Protein AF-A0A925YRR3-F1 (afdb_monomer_lite)

Foldseek 3Di:
DPDDDALVNQVVCVVVQKHWFAPFQADPDIDIDRDPDDDDDDLPPRDQDPVNVVVLVVCQWDKDKLPCVLVFLVQQQDADPVRNTGRCYPSNSVSLVVCSVVVFKMKIFTDHPNDTAKIWMFGDDDLDTGTDGIHGNDPCGHVSNVNVVSVVSVD

Structure (mmCIF, N/CA/C/O backbone):
data_AF-A0A925YRR3-F1
#
_entry.id   AF-A0A925YRR3-F1
#
loop_
_atom_site.group_PDB
_atom_site.id
_atom_site.type_symbol
_atom_site.label_atom_id
_atom_site.label_alt_id
_atom_site.label_comp_id
_atom_site.label_asym_id
_atom_site.label_entity_id
_atom_site.label_seq_id
_atom_site.pdbx_PDB_ins_code
_atom_site.Cartn_x
_atom_site.Cartn_y
_atom_site.Cartn_z
_atom_site.occupancy
_atom_site.B_iso_or_equiv
_atom_site.auth_seq_id
_atom_site.auth_comp_id
_atom_site.auth_asym_id
_atom_site.auth_atom_id
_atom_site.pdbx_PDB_model_num
ATOM 1 N N . MET A 1 1 ? 19.732 4.318 -24.256 1.00 35.62 1 MET A N 1
ATOM 2 C CA . MET A 1 1 ? 18.290 4.113 -24.508 1.00 35.62 1 MET A CA 1
ATOM 3 C C . MET A 1 1 ? 17.643 3.714 -23.192 1.00 35.62 1 MET A C 1
ATOM 5 O O . MET A 1 1 ? 17.857 2.593 -22.759 1.00 35.62 1 MET A O 1
ATOM 9 N N . SER A 1 2 ? 16.952 4.625 -22.499 1.00 49.91 2 SER A N 1
ATOM 10 C CA . SER A 1 2 ? 16.176 4.228 -21.315 1.00 49.91 2 SER A CA 1
ATOM 11 C C . SER A 1 2 ? 14.935 3.503 -21.826 1.00 49.91 2 SER A C 1
ATOM 13 O O . SER A 1 2 ? 14.093 4.113 -22.483 1.00 49.91 2 SER A O 1
ATOM 15 N N . SER A 1 3 ? 14.871 2.188 -21.633 1.00 60.25 3 SER A N 1
ATOM 16 C CA . SER A 1 3 ? 13.682 1.408 -21.952 1.00 60.25 3 SER A CA 1
ATOM 17 C C . SER A 1 3 ? 12.528 1.923 -21.092 1.00 60.25 3 SER A C 1
ATOM 19 O O . SER A 1 3 ? 12.568 1.898 -19.862 1.00 60.25 3 SER A O 1
ATOM 21 N N . THR A 1 4 ? 11.498 2.466 -21.737 1.00 84.69 4 THR A N 1
ATOM 22 C CA . THR A 1 4 ? 10.318 2.976 -21.041 1.00 84.69 4 THR A CA 1
ATOM 23 C C . THR A 1 4 ? 9.656 1.844 -20.259 1.00 84.69 4 THR A C 1
ATOM 25 O O . THR A 1 4 ? 9.103 0.924 -20.853 1.00 84.69 4 THR A O 1
ATOM 28 N N . ILE A 1 5 ? 9.683 1.918 -18.926 1.00 89.19 5 ILE A N 1
ATOM 29 C CA . ILE A 1 5 ? 8.895 1.033 -18.061 1.00 89.19 5 ILE A CA 1
ATOM 30 C C . ILE A 1 5 ? 7.411 1.318 -18.306 1.00 89.19 5 ILE A C 1
ATOM 32 O O . ILE A 1 5 ? 6.959 2.445 -18.096 1.00 89.19 5 ILE A O 1
ATOM 36 N N . THR A 1 6 ? 6.679 0.301 -18.756 1.00 95.00 6 THR A N 1
ATOM 37 C CA . THR A 1 6 ? 5.223 0.314 -18.951 1.00 95.00 6 THR A CA 1
ATOM 38 C C . THR A 1 6 ? 4.532 -0.539 -17.880 1.00 95.00 6 THR A C 1
ATOM 40 O O . THR A 1 6 ? 5.187 -1.388 -17.269 1.00 95.00 6 THR A O 1
ATOM 43 N N . PRO A 1 7 ? 3.211 -0.389 -17.662 1.00 96.06 7 PRO A N 1
ATOM 44 C CA . PRO A 1 7 ? 2.465 -1.248 -16.737 1.00 96.06 7 PRO A CA 1
ATOM 45 C C . PRO A 1 7 ? 2.607 -2.750 -17.052 1.00 96.06 7 PRO A C 1
ATOM 47 O O . PRO A 1 7 ? 2.716 -3.576 -16.155 1.00 96.06 7 PRO A O 1
ATOM 50 N N . GLN A 1 8 ? 2.679 -3.126 -18.331 1.00 96.31 8 GLN A N 1
ATOM 51 C CA . GLN A 1 8 ? 2.850 -4.521 -18.748 1.00 96.31 8 GLN A CA 1
ATOM 52 C C . GLN A 1 8 ? 4.249 -5.056 -18.417 1.00 96.31 8 GLN A C 1
ATOM 54 O O . GLN A 1 8 ? 4.379 -6.203 -17.995 1.00 96.31 8 GLN A O 1
ATOM 59 N N . ILE A 1 9 ? 5.293 -4.235 -18.593 1.00 96.12 9 ILE A N 1
ATOM 60 C CA . ILE A 1 9 ? 6.657 -4.585 -18.165 1.00 96.12 9 ILE A CA 1
ATOM 61 C C . ILE A 1 9 ? 6.693 -4.746 -16.647 1.00 96.12 9 ILE A C 1
ATOM 63 O O . ILE A 1 9 ? 7.285 -5.698 -16.152 1.00 96.12 9 ILE A O 1
ATOM 67 N N . LEU A 1 10 ? 6.005 -3.865 -15.922 1.00 96.44 10 LEU A N 1
ATOM 68 C CA . LEU A 1 10 ? 5.912 -3.923 -14.472 1.00 96.44 10 LEU A CA 1
ATOM 69 C C . LEU A 1 10 ? 5.274 -5.237 -13.986 1.00 96.44 10 LEU A C 1
ATOM 71 O O . LEU A 1 10 ? 5.845 -5.903 -13.132 1.00 96.44 10 LEU A O 1
ATOM 75 N N . LEU A 1 11 ? 4.167 -5.687 -14.587 1.00 96.94 11 LEU A N 1
ATOM 76 C CA . LEU A 1 11 ? 3.572 -6.993 -14.254 1.00 96.94 11 LEU A CA 1
ATOM 77 C C . LEU A 1 11 ? 4.511 -8.174 -14.530 1.00 96.94 11 LEU A C 1
ATOM 79 O O . LEU A 1 11 ? 4.548 -9.124 -13.749 1.00 96.94 11 LEU A O 1
ATOM 83 N N . ARG A 1 12 ? 5.283 -8.121 -15.622 1.00 96.56 12 ARG A N 1
ATOM 84 C CA . ARG A 1 12 ? 6.298 -9.146 -15.918 1.00 96.56 12 ARG A CA 1
ATOM 85 C C . ARG A 1 12 ? 7.424 -9.138 -14.887 1.00 96.56 12 ARG A C 1
ATOM 87 O O . ARG A 1 12 ? 7.871 -10.209 -14.499 1.00 96.56 12 ARG A O 1
ATOM 94 N N . ALA A 1 13 ? 7.842 -7.958 -14.428 1.00 96.44 13 ALA A N 1
ATOM 95 C CA . ALA A 1 13 ? 8.828 -7.824 -13.362 1.00 96.44 13 ALA A CA 1
ATOM 96 C C . ALA A 1 13 ? 8.316 -8.460 -12.060 1.00 96.44 13 ALA A C 1
ATOM 98 O O . ALA A 1 13 ? 9.002 -9.315 -11.507 1.00 96.44 13 ALA A O 1
ATOM 99 N N . TYR A 1 14 ? 7.076 -8.169 -11.647 1.00 96.81 14 TYR A N 1
ATOM 100 C CA . TYR A 1 14 ? 6.470 -8.809 -10.471 1.00 96.81 14 TYR A CA 1
ATOM 101 C C . TYR A 1 14 ? 6.422 -10.332 -10.577 1.00 96.81 14 TYR A C 1
ATOM 103 O O . TYR A 1 14 ? 6.723 -11.023 -9.606 1.00 96.81 14 TYR A O 1
ATOM 111 N N . ALA A 1 15 ? 6.072 -10.865 -11.751 1.00 95.31 15 ALA A N 1
ATOM 112 C CA . ALA A 1 15 ? 6.070 -12.307 -11.992 1.00 95.31 15 ALA A CA 1
ATOM 113 C C . ALA A 1 15 ? 7.475 -12.932 -11.890 1.00 95.31 15 ALA A C 1
ATOM 115 O O . ALA A 1 15 ? 7.590 -14.111 -11.567 1.00 95.31 15 ALA A O 1
ATOM 116 N N . ALA A 1 16 ? 8.526 -12.144 -12.127 1.00 95.38 16 ALA A N 1
ATOM 117 C CA . ALA A 1 16 ? 9.922 -12.524 -11.930 1.00 95.38 16 ALA A CA 1
ATOM 118 C C . ALA A 1 16 ? 10.455 -12.193 -10.520 1.00 95.38 16 ALA A C 1
ATOM 120 O O . ALA A 1 16 ? 11.642 -12.351 -10.270 1.00 95.38 16 ALA A O 1
ATOM 121 N N . GLY A 1 17 ? 9.609 -11.720 -9.596 1.00 94.38 17 GLY A N 1
ATOM 122 C CA . GLY A 1 17 ? 10.017 -11.350 -8.236 1.00 94.38 17 GLY A CA 1
ATOM 123 C C . GLY A 1 17 ? 10.626 -9.950 -8.097 1.00 94.38 17 GLY A C 1
ATOM 124 O O . GLY A 1 17 ? 10.995 -9.566 -6.988 1.00 94.38 17 GLY A O 1
ATOM 125 N N . ILE A 1 18 ? 10.655 -9.162 -9.172 1.00 96.44 18 ILE A N 1
ATOM 126 C CA . ILE A 1 18 ? 11.299 -7.847 -9.259 1.00 96.44 18 ILE A CA 1
ATOM 127 C C . ILE A 1 18 ? 10.254 -6.732 -9.117 1.00 96.44 18 ILE A C 1
ATOM 129 O O . ILE A 1 18 ? 9.166 -6.815 -9.687 1.00 96.44 18 ILE A O 1
ATOM 133 N N . PHE A 1 19 ? 10.579 -5.658 -8.397 1.00 96.06 19 PHE A N 1
ATOM 134 C CA . PHE A 1 19 ? 9.694 -4.495 -8.240 1.00 96.06 19 PHE A CA 1
ATOM 135 C C . PHE A 1 19 ? 10.447 -3.165 -8.417 1.00 96.06 19 PHE A C 1
ATOM 137 O O . PHE A 1 19 ? 11.658 -3.113 -8.197 1.00 96.06 19 PHE A O 1
ATOM 144 N N . PRO A 1 20 ? 9.776 -2.094 -8.880 1.00 95.88 20 PRO A N 1
ATOM 145 C CA . PRO A 1 20 ? 10.409 -0.809 -9.122 1.00 95.88 20 PRO A CA 1
ATOM 146 C C . PRO A 1 20 ? 10.420 0.045 -7.855 1.00 95.88 20 PRO A C 1
ATOM 148 O O . PRO A 1 20 ? 9.449 0.079 -7.101 1.00 95.88 20 PRO A O 1
ATOM 151 N N . MET A 1 21 ? 11.474 0.830 -7.682 1.00 95.62 21 MET A N 1
ATOM 152 C CA . MET A 1 21 ? 11.537 1.893 -6.683 1.00 95.62 21 MET A CA 1
ATOM 153 C C . MET A 1 21 ? 12.164 3.152 -7.291 1.00 95.62 21 MET A C 1
ATOM 155 O O . MET A 1 21 ? 12.797 3.097 -8.347 1.00 95.62 21 MET A O 1
ATOM 159 N N . ALA A 1 22 ? 11.961 4.293 -6.637 1.00 95.25 22 ALA A N 1
ATOM 160 C CA . ALA A 1 22 ? 12.715 5.519 -6.879 1.00 95.25 22 ALA A CA 1
ATOM 161 C C . ALA A 1 22 ? 13.527 5.863 -5.629 1.00 95.25 22 ALA A C 1
ATOM 163 O O . ALA A 1 22 ? 13.179 5.430 -4.530 1.00 95.25 22 ALA A O 1
ATOM 164 N N . GLU A 1 23 ? 14.579 6.662 -5.786 1.00 93.00 23 GLU A N 1
ATOM 165 C CA . GLU A 1 23 ? 15.399 7.094 -4.649 1.00 93.00 23 GLU A CA 1
ATOM 166 C C . GLU A 1 23 ? 14.589 7.964 -3.677 1.00 93.00 23 GLU A C 1
ATOM 168 O O . GLU A 1 23 ? 14.674 7.830 -2.459 1.00 93.00 23 GLU A O 1
ATOM 173 N N . ASN A 1 24 ? 13.762 8.854 -4.226 1.00 94.06 24 ASN A N 1
ATOM 174 C CA . ASN A 1 24 ? 12.868 9.729 -3.479 1.00 94.06 24 ASN A CA 1
ATOM 175 C C . ASN A 1 24 ? 11.681 10.173 -4.354 1.00 94.06 24 ASN A C 1
ATOM 177 O O . ASN A 1 24 ? 11.572 9.799 -5.524 1.00 94.06 24 ASN A O 1
ATOM 181 N N . ALA A 1 25 ? 10.779 10.970 -3.779 1.00 92.62 25 ALA A N 1
ATOM 182 C CA . ALA A 1 25 ? 9.535 11.390 -4.416 1.00 92.62 25 ALA A CA 1
ATOM 183 C C . ALA A 1 25 ? 9.763 12.346 -5.599 1.00 92.62 25 ALA A C 1
ATOM 185 O O . ALA A 1 25 ? 8.923 12.427 -6.500 1.00 92.62 25 ALA A O 1
ATOM 186 N N . GLU A 1 26 ? 10.874 13.080 -5.565 1.00 92.19 26 GLU A N 1
ATOM 187 C CA . GLU A 1 26 ? 11.270 14.090 -6.538 1.00 92.19 26 GLU A CA 1
ATOM 188 C C . GLU A 1 26 ? 12.107 13.512 -7.697 1.00 92.19 26 GLU A C 1
ATOM 190 O O . GLU A 1 26 ? 12.177 14.124 -8.764 1.00 92.19 26 GLU A O 1
ATOM 195 N N . ASP A 1 27 ? 12.704 12.329 -7.523 1.00 91.62 27 ASP A N 1
ATOM 196 C CA . ASP A 1 27 ? 13.503 11.659 -8.549 1.00 91.62 27 ASP A CA 1
ATOM 197 C C . ASP A 1 27 ? 12.627 11.200 -9.729 1.00 91.62 27 ASP A C 1
ATOM 199 O O . ASP A 1 27 ? 11.537 10.653 -9.555 1.00 91.62 27 ASP A O 1
ATOM 203 N N . ALA A 1 28 ? 13.105 11.402 -10.956 1.00 88.31 28 ALA A N 1
ATOM 204 C CA . ALA A 1 28 ? 12.446 10.954 -12.181 1.00 88.31 28 ALA A CA 1
ATOM 205 C C . ALA A 1 28 ? 12.849 9.524 -12.593 1.00 88.31 28 ALA A C 1
ATOM 207 O O . ALA A 1 28 ? 12.161 8.889 -13.408 1.00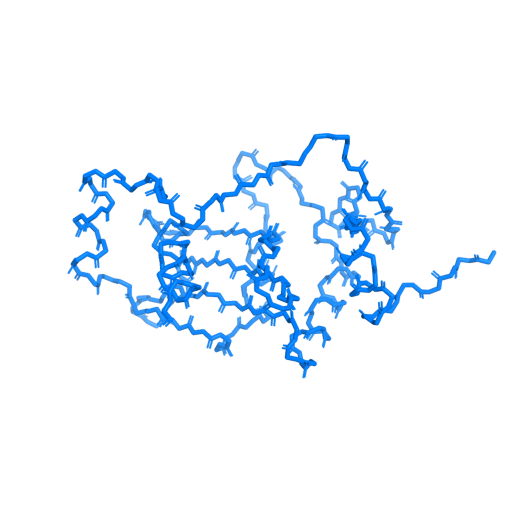 88.31 28 ALA A O 1
ATOM 208 N N . ALA A 1 29 ? 13.969 9.025 -12.068 1.00 90.06 29 ALA A N 1
ATOM 209 C CA . ALA A 1 29 ? 14.481 7.697 -12.347 1.00 90.06 29 ALA A CA 1
ATOM 210 C C . ALA A 1 29 ? 13.731 6.626 -11.545 1.00 90.06 29 ALA A C 1
ATOM 212 O O . ALA A 1 29 ? 13.182 6.870 -10.472 1.00 90.06 29 ALA A O 1
ATOM 213 N N . LEU A 1 30 ? 13.698 5.420 -12.111 1.00 93.94 30 LEU A N 1
ATOM 214 C CA . LEU A 1 30 ? 13.285 4.206 -11.420 1.00 93.94 30 LEU A CA 1
ATOM 215 C C . LEU A 1 30 ? 14.425 3.204 -11.525 1.00 93.94 30 LEU A C 1
ATOM 217 O O . LEU A 1 30 ? 15.066 3.112 -12.576 1.00 93.94 30 LEU A O 1
ATOM 221 N N . TYR A 1 31 ? 14.621 2.428 -10.472 1.00 93.75 31 TYR A N 1
ATOM 222 C CA . TYR A 1 31 ? 15.495 1.268 -10.465 1.00 93.75 31 TYR A CA 1
ATOM 223 C C . TYR A 1 31 ? 14.701 0.022 -10.079 1.00 93.75 31 TYR A C 1
ATOM 225 O O . TYR A 1 31 ? 13.624 0.100 -9.487 1.00 93.75 31 TYR A O 1
ATOM 233 N N . TRP A 1 32 ? 15.223 -1.134 -10.471 1.00 95.50 32 TRP A N 1
ATOM 234 C CA . TRP A 1 32 ? 14.633 -2.430 -10.170 1.00 95.50 32 TRP A CA 1
ATOM 235 C C . TRP A 1 32 ? 15.276 -3.012 -8.919 1.00 95.50 32 TRP A C 1
ATOM 237 O O . TRP A 1 32 ? 16.492 -2.932 -8.758 1.00 95.50 32 TRP A O 1
ATOM 247 N N . VAL A 1 33 ? 14.457 -3.609 -8.061 1.00 95.88 33 VAL A N 1
ATOM 248 C CA . VAL A 1 33 ? 14.895 -4.286 -6.842 1.00 95.88 33 VAL A CA 1
ATOM 249 C C . VAL A 1 33 ? 14.562 -5.767 -6.947 1.00 95.88 33 VAL A C 1
ATOM 251 O O . VAL A 1 33 ? 13.419 -6.141 -7.215 1.00 95.88 33 VAL A O 1
ATOM 254 N N . GLU A 1 34 ? 15.575 -6.594 -6.708 1.00 96.25 34 GLU A N 1
ATOM 255 C CA . GLU A 1 34 ? 15.504 -8.051 -6.635 1.00 96.25 34 GLU A CA 1
ATOM 256 C C . GLU A 1 34 ? 16.190 -8.482 -5.331 1.00 96.25 34 GLU A C 1
ATOM 258 O O . GLU A 1 34 ? 17.419 -8.541 -5.270 1.00 96.25 34 GLU A O 1
ATOM 263 N N . PRO A 1 35 ? 15.433 -8.669 -4.240 1.00 93.62 35 PRO A N 1
ATOM 264 C CA . PRO A 1 35 ? 16.029 -9.012 -2.960 1.00 93.62 35 PRO A CA 1
ATOM 265 C C . PRO A 1 35 ? 16.381 -10.506 -2.908 1.00 93.62 35 PRO A C 1
ATOM 267 O O . PRO A 1 35 ? 15.580 -11.341 -3.327 1.00 93.62 35 PRO A O 1
ATOM 270 N N . GLU A 1 36 ? 17.541 -10.838 -2.333 1.00 93.94 36 GLU A N 1
ATOM 271 C CA . GLU A 1 36 ? 17.958 -12.230 -2.088 1.00 93.94 36 GLU A CA 1
ATOM 272 C C . GLU A 1 36 ? 17.012 -12.932 -1.096 1.00 93.94 36 GLU A C 1
ATOM 274 O O . GLU A 1 36 ? 16.597 -14.067 -1.318 1.00 93.94 36 GLU A O 1
ATOM 279 N N . GLU A 1 37 ? 16.588 -12.217 -0.048 1.00 95.12 37 GLU A N 1
ATOM 280 C CA . GLU A 1 37 ? 15.562 -12.663 0.896 1.00 95.12 37 GLU A CA 1
ATOM 281 C C . GLU A 1 37 ? 14.287 -11.826 0.760 1.00 95.12 37 GLU A C 1
ATOM 283 O O . GLU A 1 37 ? 14.309 -10.593 0.810 1.00 95.12 37 GLU A O 1
ATOM 288 N N . ARG A 1 38 ? 13.135 -12.492 0.627 1.00 94.69 38 ARG A N 1
ATOM 289 C CA . ARG A 1 38 ? 11.843 -11.824 0.434 1.00 94.69 38 ARG A CA 1
ATOM 290 C C . ARG A 1 38 ? 10.982 -11.902 1.689 1.00 94.69 38 ARG A C 1
ATOM 292 O O . ARG A 1 38 ? 10.563 -12.979 2.104 1.00 94.69 38 ARG A O 1
ATOM 299 N N . GLY A 1 39 ? 10.632 -10.738 2.234 1.00 93.38 39 GLY A N 1
ATOM 300 C CA . GLY A 1 39 ? 9.607 -10.637 3.269 1.00 93.38 39 GLY A CA 1
ATOM 301 C C . GLY A 1 39 ? 8.238 -11.057 2.729 1.00 93.38 39 GLY A C 1
ATOM 302 O O . GLY A 1 39 ? 7.771 -10.517 1.725 1.00 93.38 39 GLY A O 1
ATOM 303 N N . ILE A 1 40 ? 7.595 -12.007 3.407 1.00 94.44 40 ILE A N 1
ATOM 304 C CA . ILE A 1 40 ? 6.243 -12.474 3.091 1.00 94.44 40 ILE A CA 1
ATOM 305 C C . ILE A 1 40 ? 5.353 -12.418 4.331 1.00 94.44 40 ILE A C 1
ATOM 307 O O . ILE A 1 40 ? 5.820 -12.568 5.459 1.00 94.44 40 ILE A O 1
ATOM 311 N N . ILE A 1 41 ? 4.054 -12.220 4.110 1.00 94.12 41 ILE A N 1
ATOM 312 C CA . ILE A 1 41 ? 3.022 -12.384 5.134 1.00 94.12 41 ILE A CA 1
ATOM 313 C C . ILE A 1 41 ? 2.193 -13.599 4.715 1.00 94.12 41 ILE A C 1
ATOM 315 O O . ILE A 1 41 ? 1.408 -13.485 3.771 1.00 94.12 41 ILE A O 1
ATOM 319 N N . PRO A 1 42 ? 2.368 -14.761 5.369 1.00 91.38 42 PRO A N 1
ATOM 320 C CA . PRO A 1 42 ? 1.482 -15.895 5.162 1.00 91.38 42 PRO A CA 1
ATOM 321 C C . PRO A 1 42 ? 0.034 -15.490 5.451 1.00 91.38 42 PRO A C 1
ATOM 323 O O . PRO A 1 42 ? -0.241 -14.798 6.436 1.00 91.38 42 PRO A O 1
ATOM 326 N N . LEU A 1 43 ? -0.891 -15.901 4.583 1.00 91.88 43 LEU A N 1
ATOM 327 C CA . LEU A 1 43 ? -2.313 -15.623 4.795 1.00 91.88 43 LEU A CA 1
ATOM 328 C C . LEU A 1 43 ? -2.857 -16.433 5.980 1.00 91.88 43 LEU A C 1
ATOM 330 O O . LEU A 1 43 ? -3.678 -15.936 6.757 1.00 91.88 43 LEU A O 1
ATOM 334 N N . ASP A 1 44 ? -2.339 -17.649 6.151 1.00 89.75 44 ASP A N 1
ATOM 335 C CA . ASP A 1 44 ? -2.568 -18.483 7.320 1.00 89.75 44 ASP A CA 1
ATOM 336 C C . ASP A 1 44 ? -1.706 -18.007 8.489 1.00 89.75 44 ASP A C 1
ATOM 338 O O . ASP A 1 44 ? -0.486 -17.886 8.391 1.00 89.75 44 ASP A O 1
ATOM 342 N N . GLY A 1 45 ? -2.340 -17.750 9.631 1.00 85.25 45 GLY A N 1
ATOM 343 C CA . GLY A 1 45 ? -1.615 -17.389 10.847 1.00 85.25 45 GLY A CA 1
ATOM 344 C C . GLY A 1 45 ? -1.193 -15.921 10.940 1.00 85.25 45 GLY A C 1
ATOM 345 O O . GLY A 1 45 ? -0.338 -15.607 11.770 1.00 85.25 45 GLY A O 1
ATOM 346 N N . LEU A 1 46 ? -1.816 -15.008 10.175 1.00 93.50 46 LEU A N 1
ATOM 347 C CA . LEU A 1 46 ? -1.649 -13.566 10.394 1.00 93.50 46 LEU A CA 1
ATOM 348 C C . LEU A 1 46 ? -1.843 -13.240 11.883 1.00 93.50 46 LEU A C 1
ATOM 350 O O . LEU A 1 46 ? -2.921 -13.433 12.459 1.00 93.50 46 LEU A O 1
ATOM 354 N N . HIS A 1 47 ? -0.799 -12.705 12.514 1.00 94.31 47 HIS A N 1
ATOM 355 C CA . HIS A 1 47 ? -0.874 -12.312 13.910 1.00 94.31 47 HIS A CA 1
ATOM 356 C C . HIS A 1 47 ? -1.731 -11.050 14.067 1.00 94.31 47 HIS A C 1
ATOM 358 O O . HIS A 1 47 ? -1.324 -9.945 13.714 1.00 94.31 47 HIS A O 1
ATOM 364 N N . ILE A 1 48 ? -2.914 -11.204 14.660 1.00 96.12 48 ILE A N 1
ATOM 365 C CA . ILE A 1 48 ? -3.795 -10.090 15.024 1.00 96.12 48 ILE A CA 1
ATOM 366 C C . ILE A 1 48 ? -3.783 -9.965 16.546 1.00 96.12 48 ILE A C 1
ATOM 368 O O . ILE A 1 48 ? -4.206 -10.884 17.247 1.00 96.12 48 ILE A O 1
ATOM 372 N N . SER A 1 49 ? -3.326 -8.834 17.085 1.00 97.06 49 SER A N 1
ATOM 373 C CA . SER A 1 49 ? -3.310 -8.626 18.537 1.00 97.06 49 SER A CA 1
ATOM 374 C C . SER A 1 49 ? -4.730 -8.632 19.126 1.00 97.06 49 SER A C 1
ATOM 376 O O . SER A 1 49 ? -5.728 -8.392 18.440 1.00 97.06 49 SER A O 1
ATOM 378 N N . HIS A 1 50 ? -4.858 -8.893 20.429 1.00 97.12 50 HIS A N 1
ATOM 379 C CA . HIS A 1 50 ? -6.164 -8.889 21.095 1.00 97.12 50 HIS A CA 1
ATOM 380 C C . HIS A 1 50 ? -6.880 -7.527 21.002 1.00 97.12 50 HIS A C 1
ATOM 382 O O . HIS A 1 50 ? -8.095 -7.491 20.792 1.00 97.12 50 HIS A O 1
ATOM 388 N N . SER A 1 51 ? -6.142 -6.416 21.114 1.00 97.00 51 SER A N 1
ATOM 389 C CA . SER A 1 51 ? -6.686 -5.064 20.933 1.00 97.00 51 SER A CA 1
ATOM 390 C C . SER A 1 51 ? -7.143 -4.827 19.495 1.00 97.00 51 SER A C 1
ATOM 392 O O . SER A 1 51 ? -8.273 -4.388 19.298 1.00 97.00 51 SER A O 1
ATOM 394 N N . LEU A 1 52 ? -6.350 -5.221 18.495 1.00 97.75 52 LEU A N 1
ATOM 395 C CA . LEU A 1 52 ? -6.722 -5.060 17.089 1.00 97.75 52 LEU A CA 1
ATOM 396 C C . LEU A 1 52 ? -7.966 -5.884 16.730 1.00 97.75 52 LEU A C 1
ATOM 398 O O . LEU A 1 52 ? -8.866 -5.379 16.061 1.00 97.75 52 LEU A O 1
ATOM 402 N N . ARG A 1 53 ? -8.095 -7.116 17.248 1.00 97.19 53 ARG A N 1
ATOM 403 C CA . ARG A 1 53 ? -9.329 -7.912 17.088 1.00 97.19 53 ARG A CA 1
ATOM 404 C C . ARG A 1 53 ? -10.552 -7.184 17.648 1.00 97.19 53 ARG A C 1
ATOM 406 O O . ARG A 1 53 ? -11.624 -7.254 17.052 1.00 97.19 53 ARG A O 1
ATOM 413 N N . LYS A 1 54 ? -10.419 -6.491 18.787 1.00 97.38 54 LYS A N 1
ATOM 414 C CA . LYS A 1 54 ? -11.501 -5.654 19.332 1.00 97.38 54 LYS A CA 1
ATOM 415 C C . LYS A 1 54 ? -11.814 -4.491 18.391 1.00 97.38 54 LYS A C 1
ATOM 417 O O . LYS A 1 54 ? -12.989 -4.282 18.106 1.00 97.38 54 LYS A O 1
ATOM 422 N N . THR A 1 55 ? -10.802 -3.786 17.885 1.00 97.56 55 THR A N 1
ATOM 423 C CA . THR A 1 55 ? -10.974 -2.672 16.936 1.00 97.56 55 THR A CA 1
ATOM 424 C C . THR A 1 55 ? -11.738 -3.107 15.684 1.00 97.56 55 THR A C 1
ATOM 426 O O . THR A 1 55 ? -12.752 -2.495 15.352 1.00 97.56 55 THR A O 1
ATOM 429 N N . VAL A 1 56 ? -11.335 -4.214 15.049 1.00 97.56 56 VAL A N 1
ATOM 430 C CA . VAL A 1 56 ? -12.007 -4.768 13.858 1.00 97.56 56 VAL A CA 1
ATOM 431 C C . VAL A 1 56 ? -13.478 -5.090 14.148 1.00 97.56 56 VAL A C 1
ATOM 433 O O . VAL A 1 56 ? -14.364 -4.701 13.390 1.00 97.56 56 VAL A O 1
ATOM 436 N N . ARG A 1 57 ? -13.779 -5.737 15.285 1.00 97.19 57 ARG A N 1
ATOM 437 C CA . ARG A 1 57 ? -15.163 -6.085 15.658 1.00 97.19 57 ARG A CA 1
ATOM 438 C C . ARG A 1 57 ? -16.057 -4.878 15.932 1.00 97.19 57 ARG A C 1
ATOM 440 O O . ARG A 1 57 ? -17.262 -4.985 15.736 1.00 97.19 57 ARG A O 1
ATOM 447 N N . ARG A 1 58 ? -15.497 -3.752 16.384 1.00 96.88 58 ARG A N 1
ATOM 448 C CA . ARG A 1 58 ? -16.265 -2.517 16.619 1.00 96.88 58 ARG A CA 1
ATOM 449 C C . ARG A 1 58 ? -16.724 -1.852 15.322 1.00 96.88 58 ARG A C 1
ATOM 451 O O . ARG A 1 58 ? -17.607 -1.009 15.397 1.00 96.88 58 ARG A O 1
ATOM 458 N N . ARG A 1 59 ? -16.142 -2.223 14.170 1.00 95.88 59 ARG A N 1
ATOM 459 C CA . ARG A 1 59 ? -16.491 -1.686 12.842 1.00 95.88 59 ARG A CA 1
ATOM 460 C C . ARG A 1 59 ? -16.490 -0.153 12.807 1.00 95.88 59 ARG A C 1
ATOM 462 O O . ARG A 1 59 ? -17.365 0.461 12.214 1.00 95.88 59 ARG A O 1
ATOM 469 N N . ILE A 1 60 ? -15.496 0.451 13.461 1.00 96.75 60 ILE A N 1
ATOM 470 C CA . ILE A 1 60 ? -15.329 1.914 13.494 1.00 96.75 60 ILE A CA 1
ATOM 471 C C . ILE A 1 60 ? -14.907 2.491 12.137 1.00 96.75 60 ILE A C 1
ATOM 473 O O . ILE A 1 60 ? -15.026 3.690 11.928 1.00 96.75 60 ILE A O 1
ATOM 477 N N . PHE A 1 61 ? -14.405 1.641 11.236 1.00 98.44 61 PHE A N 1
ATOM 478 C CA . PHE A 1 61 ? -14.083 1.995 9.861 1.00 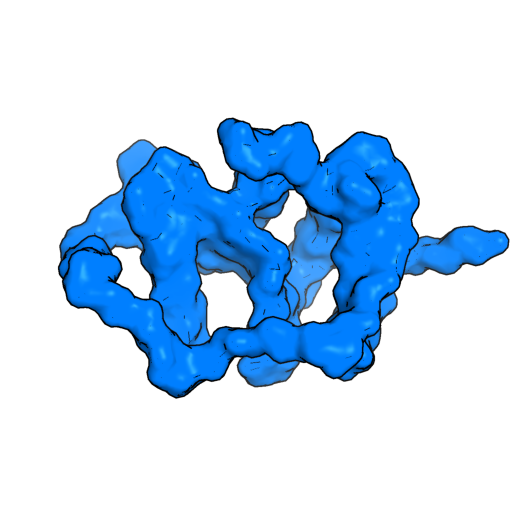98.44 61 PHE A CA 1
ATOM 479 C C . PHE A 1 61 ? -15.031 1.267 8.906 1.00 98.44 61 PHE A C 1
ATOM 481 O O . PHE A 1 61 ? -15.215 0.051 9.008 1.00 98.44 61 PHE A O 1
ATOM 488 N N . GLU A 1 62 ? -15.571 1.999 7.939 1.00 98.44 62 GLU A N 1
ATOM 489 C CA . GLU A 1 62 ? -16.153 1.448 6.724 1.00 98.44 62 GLU A CA 1
ATOM 490 C C . GLU A 1 62 ? -15.008 1.037 5.785 1.00 98.44 62 GLU A C 1
ATOM 492 O O . GLU A 1 62 ? -14.192 1.868 5.381 1.00 98.44 62 GLU A O 1
ATOM 497 N N . VAL A 1 63 ? -14.921 -0.255 5.455 1.00 98.56 63 VAL A N 1
ATOM 498 C CA . VAL A 1 63 ? -13.850 -0.777 4.596 1.00 98.56 63 VAL A CA 1
ATOM 499 C C . VAL A 1 63 ? -14.324 -0.881 3.151 1.00 98.56 63 VAL A C 1
ATOM 501 O O . VAL A 1 63 ? -15.232 -1.661 2.856 1.00 98.56 63 VAL A O 1
ATOM 504 N N . LYS A 1 64 ? -13.680 -0.136 2.248 1.00 98.62 64 LYS A N 1
ATOM 505 C CA . LYS A 1 64 ? -13.970 -0.120 0.804 1.00 98.62 64 LYS A CA 1
ATOM 506 C C . LYS A 1 64 ? -12.804 -0.684 0.006 1.00 98.62 64 LYS A C 1
ATOM 508 O O . LYS A 1 64 ? -11.663 -0.647 0.460 1.00 98.62 64 LYS A O 1
ATOM 513 N N . ILE A 1 65 ? -13.111 -1.228 -1.167 1.00 98.50 65 ILE A N 1
ATOM 514 C CA . ILE A 1 65 ? -12.127 -1.755 -2.113 1.00 98.50 65 ILE A CA 1
ATOM 515 C C . ILE A 1 65 ? -12.245 -0.948 -3.395 1.00 98.50 65 ILE A C 1
ATOM 517 O O . ILE A 1 65 ? -13.365 -0.749 -3.862 1.00 98.50 65 ILE A O 1
ATOM 521 N N . ASP A 1 66 ? -11.113 -0.513 -3.945 1.00 98.56 66 ASP A N 1
ATOM 522 C CA . ASP A 1 66 ? -11.046 0.131 -5.262 1.00 98.56 66 ASP A CA 1
ATOM 523 C C . ASP A 1 66 ? -11.989 1.343 -5.429 1.00 98.56 66 ASP A C 1
ATOM 525 O O . ASP A 1 66 ? -12.438 1.653 -6.531 1.00 98.56 66 ASP A O 1
ATOM 529 N N . CYS A 1 67 ? -12.295 2.055 -4.338 1.00 98.31 67 CYS A N 1
ATOM 530 C CA . CYS A 1 67 ? -13.221 3.189 -4.352 1.00 98.31 67 CYS A CA 1
ATOM 531 C C . CYS A 1 67 ? -12.508 4.513 -4.641 1.00 98.31 67 CYS A C 1
ATOM 533 O O . CYS A 1 67 ? -13.072 5.386 -5.301 1.00 98.31 67 CYS A O 1
ATOM 535 N N . ASN A 1 68 ? -11.283 4.690 -4.141 1.00 98.12 68 ASN A N 1
ATOM 536 C CA . ASN A 1 68 ? -10.488 5.896 -4.350 1.00 98.12 68 ASN A CA 1
ATOM 537 C C . ASN A 1 68 ? -8.979 5.603 -4.353 1.00 98.12 68 ASN A C 1
ATOM 539 O O . ASN A 1 68 ? -8.203 6.148 -3.561 1.00 98.12 68 ASN A O 1
ATOM 543 N N . PHE A 1 69 ? -8.549 4.756 -5.290 1.00 98.69 69 PHE A N 1
ATOM 544 C CA . PHE A 1 69 ? -7.139 4.417 -5.482 1.00 98.69 69 PHE A CA 1
ATOM 545 C C . PHE A 1 69 ? -6.204 5.642 -5.601 1.00 98.69 69 PHE A C 1
ATOM 547 O O . PHE A 1 69 ? -5.161 5.646 -4.938 1.00 98.69 69 PHE A O 1
ATOM 554 N N . PRO A 1 70 ? -6.536 6.712 -6.366 1.00 98.06 70 PRO A N 1
ATOM 555 C CA . PRO A 1 70 ? -5.667 7.886 -6.464 1.00 98.06 70 PRO A CA 1
ATOM 556 C C . PRO A 1 70 ? -5.400 8.561 -5.114 1.00 98.06 70 PRO A C 1
ATOM 558 O O . PRO A 1 70 ? -4.283 9.027 -4.885 1.00 98.06 70 PRO A O 1
ATOM 561 N N . ALA A 1 71 ? -6.390 8.593 -4.214 1.00 98.25 71 ALA A N 1
ATOM 562 C CA . ALA A 1 71 ? -6.209 9.135 -2.871 1.00 98.25 71 ALA A CA 1
ATOM 563 C C . ALA A 1 71 ? -5.334 8.225 -1.997 1.00 98.25 71 ALA A C 1
ATOM 565 O O . ALA A 1 71 ? -4.485 8.731 -1.267 1.00 98.25 71 ALA A O 1
ATOM 566 N N . VAL A 1 72 ? -5.482 6.900 -2.106 1.00 98.75 72 VAL A N 1
ATOM 567 C CA . VAL A 1 72 ? -4.657 5.933 -1.360 1.00 98.75 72 VAL A CA 1
ATOM 568 C C . VAL A 1 72 ? -3.185 6.051 -1.735 1.00 98.75 72 VAL A C 1
ATOM 570 O O . VAL A 1 72 ? -2.346 6.227 -0.855 1.00 98.75 72 VAL A O 1
ATOM 573 N N . ILE A 1 73 ? -2.851 6.008 -3.029 1.00 98.19 73 ILE A N 1
ATOM 574 C CA . ILE A 1 73 ? -1.448 6.092 -3.457 1.00 98.19 73 ILE A CA 1
ATOM 575 C C . ILE A 1 73 ? -0.841 7.471 -3.173 1.00 98.19 73 ILE A C 1
ATOM 577 O O . ILE A 1 73 ? 0.344 7.563 -2.858 1.00 98.19 73 ILE A O 1
ATOM 581 N N . ALA A 1 74 ? -1.642 8.543 -3.238 1.00 97.25 74 ALA A N 1
ATOM 582 C CA . ALA A 1 74 ? -1.202 9.874 -2.832 1.00 97.25 74 ALA A CA 1
ATOM 583 C C . ALA A 1 74 ? -0.893 9.926 -1.330 1.00 97.25 74 ALA A C 1
ATOM 585 O O . ALA A 1 74 ? 0.182 10.388 -0.964 1.00 97.25 74 ALA A O 1
ATOM 586 N N . ALA A 1 75 ? -1.768 9.379 -0.482 1.00 97.12 75 ALA A N 1
ATOM 587 C CA . ALA A 1 75 ? -1.548 9.330 0.960 1.00 97.12 75 ALA A CA 1
ATOM 588 C C . ALA A 1 75 ? -0.344 8.447 1.338 1.00 97.12 75 ALA A C 1
ATOM 590 O O . ALA A 1 75 ? 0.452 8.814 2.198 1.00 97.12 75 ALA A O 1
ATOM 591 N N . CYS A 1 76 ? -0.131 7.324 0.645 1.00 96.88 76 CYS A N 1
ATOM 592 C CA . CYS A 1 76 ? 1.088 6.522 0.791 1.00 96.88 76 CYS A CA 1
ATOM 593 C C . CYS A 1 76 ? 2.361 7.281 0.391 1.00 96.88 76 CYS A C 1
ATOM 595 O O . CYS A 1 76 ? 3.436 6.959 0.900 1.00 96.88 76 CYS A O 1
ATOM 597 N N . ALA A 1 77 ? 2.259 8.272 -0.497 1.00 95.50 77 ALA A N 1
ATOM 598 C CA . ALA A 1 77 ? 3.378 9.098 -0.935 1.00 95.50 77 ALA A CA 1
ATOM 599 C C . ALA A 1 77 ? 3.650 10.313 -0.021 1.00 95.50 77 ALA A C 1
ATOM 601 O O . ALA A 1 77 ? 4.623 11.034 -0.230 1.00 95.50 77 ALA A O 1
ATOM 602 N N . GLU A 1 78 ? 2.819 10.561 0.993 1.00 93.31 78 GLU A N 1
ATOM 603 C CA . GLU A 1 78 ? 3.014 11.685 1.912 1.00 93.31 78 GLU A CA 1
ATOM 604 C C . GLU A 1 78 ? 4.230 11.468 2.828 1.00 93.31 78 GLU A C 1
ATOM 606 O O . GLU A 1 78 ? 4.570 10.343 3.212 1.00 93.31 78 GLU A O 1
ATOM 611 N N . LYS A 1 79 ? 4.889 12.566 3.210 1.00 87.50 79 LYS A N 1
ATOM 612 C CA . LYS A 1 79 ? 5.909 12.553 4.266 1.00 87.50 79 LYS A CA 1
ATOM 613 C C . LYS A 1 79 ? 5.227 12.282 5.608 1.00 87.50 79 LYS A C 1
ATOM 615 O O . LYS A 1 79 ? 4.122 12.763 5.848 1.00 87.50 79 LYS A O 1
ATOM 620 N N . ALA A 1 80 ? 5.892 11.536 6.479 1.00 81.88 80 ALA A N 1
ATOM 621 C CA . ALA A 1 80 ? 5.439 11.290 7.846 1.00 81.88 80 ALA A CA 1
ATOM 622 C C . ALA A 1 80 ? 6.522 11.760 8.835 1.00 81.88 80 ALA A C 1
ATOM 624 O O . ALA A 1 80 ? 7.672 11.926 8.424 1.00 81.88 80 ALA A O 1
ATOM 625 N N . PRO A 1 81 ? 6.200 12.002 10.119 1.00 78.25 81 PRO A N 1
ATOM 626 C CA . PRO A 1 81 ? 7.183 12.471 11.100 1.00 78.25 81 PRO A CA 1
ATOM 627 C C . PRO A 1 81 ? 8.435 11.584 11.208 1.00 78.25 81 PRO A C 1
ATOM 629 O O . PRO A 1 81 ? 9.529 12.084 11.445 1.00 78.25 81 PRO A O 1
ATOM 632 N N . ASP A 1 82 ? 8.277 10.280 10.993 1.00 79.56 82 ASP A N 1
ATOM 633 C CA . ASP A 1 82 ? 9.322 9.252 10.973 1.00 79.56 82 ASP A CA 1
ATOM 634 C C . ASP A 1 82 ? 9.887 8.972 9.567 1.00 79.56 82 ASP A C 1
ATOM 636 O O . ASP A 1 82 ? 10.821 8.188 9.411 1.00 79.56 82 ASP A O 1
ATOM 640 N N . ARG A 1 83 ? 9.342 9.620 8.531 1.00 78.44 83 ARG A N 1
ATOM 641 C CA . ARG A 1 83 ? 9.669 9.377 7.125 1.00 78.44 83 ARG A CA 1
ATOM 642 C C . ARG A 1 83 ? 9.728 10.685 6.335 1.00 78.44 83 ARG A C 1
ATOM 644 O O . ARG A 1 83 ? 8.740 11.135 5.750 1.00 78.44 83 ARG A O 1
ATOM 651 N N . ALA A 1 84 ? 10.927 11.263 6.272 1.00 79.38 84 ALA A N 1
ATOM 652 C CA . ALA A 1 84 ? 11.195 12.533 5.591 1.00 79.38 84 ALA A CA 1
ATOM 653 C C . ALA A 1 84 ? 11.035 12.480 4.056 1.00 79.38 84 ALA A C 1
ATOM 655 O O . ALA A 1 84 ? 10.861 13.524 3.424 1.00 79.38 84 ALA A O 1
ATOM 656 N N . SER A 1 85 ? 11.082 11.287 3.453 1.00 84.25 85 SER A N 1
ATOM 657 C CA . SER A 1 85 ? 10.882 11.077 2.016 1.00 84.25 85 SER A CA 1
ATOM 658 C C . SER A 1 85 ? 10.254 9.714 1.718 1.00 84.25 85 SER A C 1
ATOM 660 O O . SER A 1 85 ? 10.311 8.800 2.537 1.00 84.25 85 SER A O 1
ATOM 662 N N . THR A 1 86 ? 9.644 9.576 0.545 1.00 91.50 86 THR A N 1
ATOM 663 C CA . THR A 1 86 ? 9.062 8.327 0.043 1.00 91.50 86 THR A CA 1
ATOM 664 C C . THR A 1 86 ? 9.734 7.936 -1.266 1.00 91.50 86 THR A C 1
ATOM 666 O O . THR A 1 86 ? 10.156 8.802 -2.020 1.00 91.50 86 THR A O 1
ATOM 669 N N . TRP A 1 87 ? 9.763 6.647 -1.584 1.00 93.88 87 TRP A N 1
ATOM 670 C CA . TRP A 1 87 ? 10.186 6.149 -2.896 1.00 93.88 87 TRP A CA 1
ATOM 671 C C . TRP A 1 87 ? 9.087 6.307 -3.965 1.00 93.88 87 TRP A C 1
ATOM 673 O O . TRP A 1 87 ? 9.312 6.045 -5.142 1.00 93.88 87 TRP A O 1
ATOM 683 N N . ILE A 1 88 ? 7.875 6.71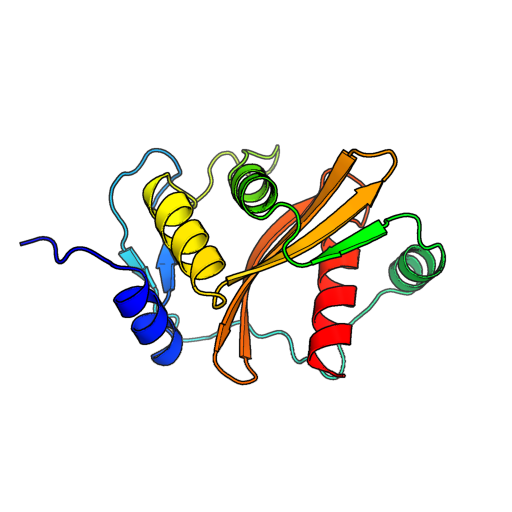8 -3.574 1.00 96.00 88 ILE A N 1
ATOM 684 C CA . ILE A 1 88 ? 6.710 6.831 -4.461 1.00 96.00 88 ILE A CA 1
ATOM 685 C C . ILE A 1 88 ? 6.760 8.167 -5.219 1.00 96.00 88 ILE A C 1
ATOM 687 O O . ILE A 1 88 ? 6.119 9.149 -4.841 1.00 96.00 88 ILE A O 1
ATOM 691 N N . ASN A 1 89 ? 7.521 8.198 -6.313 1.00 95.12 89 ASN A N 1
ATOM 692 C CA . ASN A 1 89 ? 7.600 9.354 -7.206 1.00 95.12 89 ASN A CA 1
ATOM 693 C C . ASN A 1 89 ? 6.394 9.467 -8.162 1.00 95.12 89 ASN A C 1
ATOM 695 O O . ASN A 1 89 ? 5.506 8.608 -8.228 1.00 95.12 89 ASN A O 1
ATOM 699 N N . GLY A 1 90 ? 6.364 10.536 -8.966 1.00 95.06 90 GLY A N 1
ATOM 700 C CA . GLY A 1 90 ? 5.300 10.760 -9.954 1.00 95.06 90 GLY A CA 1
ATOM 701 C C . GLY A 1 90 ? 5.150 9.628 -10.982 1.00 95.06 90 GLY A C 1
ATOM 702 O O . GLY A 1 90 ? 4.031 9.310 -11.397 1.00 95.06 90 GLY A O 1
ATOM 703 N N . ARG A 1 91 ? 6.253 8.969 -11.361 1.00 95.25 91 ARG A N 1
ATOM 704 C CA . ARG A 1 91 ? 6.237 7.874 -12.339 1.00 95.25 91 ARG A CA 1
ATOM 705 C C . ARG A 1 91 ? 5.614 6.605 -11.762 1.00 95.25 91 ARG A C 1
ATOM 707 O O . ARG A 1 91 ? 4.767 6.013 -12.428 1.00 95.25 91 ARG A O 1
ATOM 714 N N . ILE A 1 92 ? 5.950 6.237 -10.526 1.00 96.81 92 ILE A N 1
ATO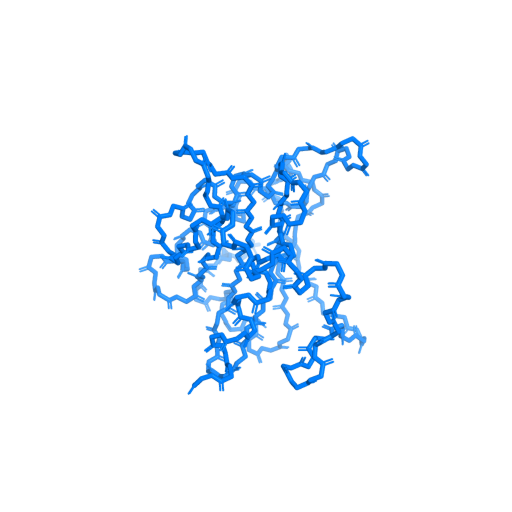M 715 C CA . ILE A 1 92 ? 5.296 5.151 -9.781 1.00 96.81 92 ILE A CA 1
ATOM 716 C C . ILE A 1 92 ? 3.805 5.445 -9.651 1.00 96.81 92 ILE A C 1
ATOM 718 O O . ILE A 1 92 ? 2.982 4.627 -10.054 1.00 96.81 92 ILE A O 1
ATOM 722 N N . ARG A 1 93 ? 3.423 6.651 -9.214 1.00 97.00 93 ARG A N 1
ATOM 723 C CA . ARG A 1 93 ? 1.999 7.017 -9.103 1.00 97.00 93 ARG A CA 1
ATOM 724 C C . ARG A 1 93 ? 1.241 6.791 -10.412 1.00 97.00 93 ARG A C 1
ATOM 726 O O . ARG A 1 93 ? 0.154 6.211 -10.401 1.00 97.00 93 ARG A O 1
ATOM 733 N N . SER A 1 94 ? 1.828 7.195 -11.538 1.00 96.75 94 SER A N 1
ATOM 734 C CA . SER A 1 94 ? 1.248 6.980 -12.867 1.00 96.75 94 SER A CA 1
ATOM 735 C C . SER A 1 94 ? 1.147 5.497 -13.237 1.00 96.75 94 SER A C 1
ATOM 737 O O . SER A 1 94 ? 0.079 5.044 -13.652 1.00 96.75 94 SER A O 1
ATOM 739 N N . LEU A 1 95 ? 2.223 4.724 -13.060 1.00 97.38 95 LEU A N 1
ATOM 740 C CA . LEU A 1 95 ? 2.267 3.303 -13.418 1.00 97.38 95 LEU A CA 1
ATOM 741 C C . LEU A 1 95 ? 1.238 2.484 -12.638 1.00 97.38 95 LEU A C 1
ATOM 743 O O . LEU A 1 95 ? 0.486 1.716 -13.234 1.00 97.38 95 LEU A O 1
ATOM 747 N N . TYR A 1 96 ? 1.143 2.688 -11.327 1.00 98.38 96 TYR A N 1
ATOM 748 C CA . TYR A 1 96 ? 0.226 1.916 -10.491 1.00 98.38 96 TYR A CA 1
ATOM 749 C C . TYR A 1 96 ? -1.225 2.370 -10.652 1.00 98.38 96 TYR A C 1
ATOM 751 O O . TYR A 1 96 ? -2.126 1.539 -10.590 1.00 98.38 96 TYR A O 1
ATOM 759 N N . THR A 1 97 ? -1.470 3.648 -10.967 1.00 98.31 97 THR A N 1
ATOM 760 C CA . THR A 1 97 ? -2.810 4.109 -11.376 1.00 98.31 97 THR A CA 1
ATOM 761 C C . THR A 1 97 ? -3.245 3.446 -12.685 1.00 98.31 97 THR A C 1
ATOM 763 O O . THR A 1 97 ? -4.408 3.078 -12.839 1.00 98.31 97 THR A O 1
ATOM 766 N N . GLN A 1 98 ? -2.326 3.259 -13.638 1.00 98.19 98 GLN A N 1
ATOM 767 C CA . GLN A 1 98 ? -2.616 2.520 -14.868 1.00 98.19 98 GLN A CA 1
ATOM 768 C C . GLN A 1 98 ? -2.858 1.031 -14.590 1.00 98.19 98 GLN A C 1
ATOM 770 O O . GLN A 1 98 ? -3.834 0.488 -15.096 1.00 98.19 98 GLN A O 1
ATOM 775 N N . LEU A 1 99 ? -2.050 0.392 -13.736 1.00 98.44 99 LEU A N 1
ATOM 776 C CA . LEU A 1 99 ? -2.299 -0.989 -13.303 1.00 98.44 99 LEU A CA 1
ATOM 777 C C . LEU A 1 99 ? -3.654 -1.150 -12.614 1.00 98.44 99 LEU A C 1
ATOM 779 O O . LEU A 1 99 ? -4.331 -2.153 -12.825 1.00 98.44 99 LEU A O 1
ATOM 783 N N . HIS A 1 100 ? -4.069 -0.159 -11.828 1.00 98.69 100 HIS A N 1
ATOM 784 C CA . HIS A 1 100 ? -5.377 -0.161 -11.190 1.00 98.69 100 HIS A CA 1
ATOM 785 C C . HIS A 1 100 ? -6.505 -0.115 -12.222 1.00 98.69 100 HIS A C 1
ATOM 787 O O . HIS A 1 100 ? -7.404 -0.950 -12.197 1.00 98.69 100 HIS A O 1
ATOM 793 N N . ARG A 1 101 ? -6.402 0.769 -13.223 1.00 98.19 101 ARG A N 1
ATOM 794 C CA . ARG A 1 101 ? -7.345 0.809 -14.359 1.00 98.19 101 ARG A CA 1
ATOM 795 C C . ARG A 1 101 ? -7.361 -0.485 -15.177 1.00 98.19 101 ARG A C 1
ATOM 797 O O . ARG A 1 101 ? -8.378 -0.804 -15.779 1.00 98.19 101 ARG A O 1
ATOM 804 N N . MET A 1 102 ? -6.249 -1.218 -15.206 1.00 97.75 102 MET A N 1
ATOM 805 C CA . MET A 1 102 ? -6.142 -2.534 -15.843 1.00 97.75 102 MET A CA 1
ATOM 806 C C . MET A 1 102 ? -6.691 -3.679 -14.973 1.00 97.75 102 MET A C 1
ATOM 808 O O . MET A 1 102 ? -6.676 -4.824 -15.418 1.00 97.75 102 MET A O 1
ATOM 812 N N . GLY A 1 103 ? -7.145 -3.405 -13.744 1.00 97.88 103 GLY A N 1
ATOM 813 C CA . GLY A 1 103 ? -7.646 -4.417 -12.811 1.00 97.88 103 GLY A CA 1
ATOM 814 C C . GLY A 1 103 ? -6.556 -5.297 -12.191 1.00 97.88 103 GLY A C 1
ATOM 815 O O . GLY A 1 103 ? -6.850 -6.405 -11.754 1.00 97.88 103 GLY A O 1
ATOM 816 N N . ALA A 1 104 ? -5.301 -4.835 -12.192 1.00 98.19 104 ALA A N 1
ATOM 817 C CA . ALA A 1 104 ? -4.158 -5.572 -11.651 1.00 98.19 104 ALA A CA 1
ATOM 818 C C . ALA A 1 104 ? -3.596 -4.972 -10.352 1.00 98.19 104 ALA A C 1
ATOM 820 O O . ALA A 1 104 ? -2.812 -5.624 -9.669 1.00 98.19 104 ALA A O 1
ATOM 821 N N . CYS A 1 105 ? -3.963 -3.735 -10.014 1.00 98.56 105 CYS A N 1
ATOM 822 C CA . CYS A 1 105 ? -3.579 -3.077 -8.768 1.00 98.56 105 CYS A CA 1
ATOM 823 C C . CYS A 1 105 ? -4.837 -2.676 -8.002 1.00 98.56 105 CYS A C 1
ATOM 825 O O . CYS A 1 105 ? -5.766 -2.129 -8.593 1.00 98.56 105 CYS A O 1
ATOM 827 N N . HIS A 1 106 ? -4.867 -2.940 -6.702 1.00 98.69 106 HIS A N 1
ATOM 828 C CA . HIS A 1 106 ? -6.061 -2.770 -5.885 1.00 98.69 106 HIS A CA 1
ATOM 829 C C . HIS A 1 106 ? -5.764 -1.988 -4.613 1.00 98.69 106 HIS A C 1
ATOM 831 O O . HIS A 1 106 ? -4.664 -2.091 -4.064 1.00 98.69 106 HIS A O 1
ATOM 837 N N . SER A 1 107 ? -6.752 -1.237 -4.131 1.00 98.81 107 SER A N 1
ATOM 838 C CA . SER A 1 107 ? -6.720 -0.556 -2.836 1.00 98.81 107 SER A CA 1
ATOM 839 C C . SER A 1 107 ? -7.675 -1.187 -1.828 1.00 98.81 107 SER A C 1
ATOM 841 O O . SER A 1 107 ? -8.775 -1.619 -2.164 1.00 98.81 107 SER A O 1
ATOM 843 N N . VAL A 1 108 ? -7.265 -1.181 -0.558 1.00 98.81 108 VAL A N 1
ATOM 844 C CA . VAL A 1 108 ? -8.141 -1.414 0.597 1.00 98.81 108 VAL A CA 1
ATOM 845 C C . VAL A 1 108 ? -8.144 -0.148 1.437 1.00 98.81 108 VAL A C 1
ATOM 847 O O . VAL A 1 108 ? -7.090 0.335 1.848 1.00 98.81 108 VAL A O 1
ATOM 850 N N . GLU A 1 109 ? -9.327 0.393 1.683 1.00 98.81 109 GLU A N 1
ATOM 851 C CA . GLU A 1 109 ? -9.520 1.736 2.219 1.00 98.81 109 GLU A CA 1
ATOM 852 C C . GLU A 1 109 ? -10.330 1.690 3.509 1.00 98.81 109 GLU A C 1
ATOM 854 O O . GLU A 1 109 ? -11.380 1.052 3.556 1.00 98.81 109 GLU A O 1
ATOM 859 N N . CYS A 1 110 ? -9.881 2.403 4.538 1.00 98.81 110 CYS A N 1
ATOM 860 C CA . CYS A 1 110 ? -10.600 2.577 5.794 1.00 98.81 110 CYS A CA 1
ATOM 861 C C . CYS A 1 110 ? -11.157 3.997 5.887 1.00 98.81 110 CYS A C 1
ATOM 863 O O . CYS A 1 110 ? -10.402 4.967 6.002 1.00 98.81 110 CYS A O 1
ATOM 865 N N . TRP A 1 111 ? -12.483 4.098 5.875 1.00 98.69 111 TRP A N 1
ATOM 866 C CA . TRP A 1 111 ? -13.226 5.349 5.938 1.00 98.69 111 TRP A CA 1
ATOM 867 C C . TRP A 1 111 ? -13.934 5.505 7.286 1.00 98.69 111 TRP A C 1
ATOM 869 O O . TRP A 1 111 ? -14.468 4.534 7.813 1.00 98.69 111 TRP A O 1
ATOM 879 N N . ALA A 1 112 ? -13.980 6.713 7.837 1.00 98.38 112 ALA A N 1
ATOM 880 C CA . ALA A 1 112 ? -14.915 7.068 8.909 1.00 98.38 112 ALA A CA 1
ATOM 881 C C . ALA A 1 112 ? -15.330 8.530 8.746 1.00 98.38 112 ALA A C 1
ATOM 883 O O . ALA A 1 112 ? -14.518 9.347 8.317 1.00 98.38 112 ALA A O 1
ATOM 884 N N . ASP A 1 113 ? -16.597 8.844 9.022 1.00 96.88 113 ASP A N 1
ATOM 885 C CA . ASP A 1 113 ? -17.155 10.200 8.901 1.00 96.88 113 ASP A CA 1
ATOM 886 C C . ASP A 1 113 ? -16.865 10.869 7.540 1.00 96.88 113 ASP A C 1
ATOM 888 O O . ASP A 1 113 ? -16.571 12.058 7.440 1.00 96.88 113 ASP A O 1
ATOM 892 N N . GLY A 1 114 ? -16.898 10.073 6.463 1.00 96.69 114 GLY A N 1
ATOM 893 C CA . GLY A 1 114 ? -16.603 10.526 5.098 1.00 96.69 114 GLY A CA 1
ATOM 894 C C . GLY A 1 114 ? -15.120 10.788 4.804 1.00 96.69 114 GLY A C 1
ATOM 895 O O . GLY A 1 114 ? -14.786 11.196 3.693 1.00 96.69 114 GLY A O 1
ATOM 896 N N . GLN A 1 115 ? -14.219 10.532 5.754 1.00 98.31 115 GLN A N 1
ATOM 897 C CA . GLN A 1 115 ? -12.781 10.749 5.614 1.00 98.31 115 GLN A CA 1
ATOM 898 C C . GLN A 1 115 ? -12.024 9.443 5.386 1.00 98.31 115 GLN A C 1
ATOM 900 O O . GLN A 1 115 ? -12.288 8.432 6.034 1.00 98.31 115 GLN A O 1
ATOM 905 N N . LEU A 1 116 ? -11.028 9.486 4.499 1.00 98.50 116 LEU A N 1
ATOM 906 C CA . LEU A 1 116 ? -10.087 8.394 4.276 1.00 98.50 116 LEU A CA 1
ATOM 907 C C . LEU A 1 116 ? -8.996 8.428 5.361 1.00 98.50 116 LEU A C 1
ATOM 909 O O . LEU A 1 116 ? -8.089 9.267 5.325 1.00 98.50 116 LEU A O 1
ATOM 913 N N . LEU A 1 117 ? -9.096 7.516 6.329 1.00 98.44 117 LEU A N 1
ATOM 914 C CA . LEU A 1 117 ? -8.268 7.500 7.542 1.00 98.44 117 LEU A CA 1
ATOM 915 C C . LEU A 1 117 ? -7.138 6.470 7.515 1.00 98.44 117 LEU A C 1
ATOM 917 O O . LEU A 1 117 ? -6.276 6.470 8.393 1.00 98.44 117 LEU A O 1
ATOM 921 N N . GLY A 1 118 ? -7.109 5.597 6.520 1.00 98.44 118 GLY A N 1
ATOM 922 C CA . GLY A 1 118 ? -6.016 4.662 6.308 1.00 98.44 118 GLY A CA 1
ATOM 923 C C . GLY A 1 118 ? -6.292 3.761 5.124 1.00 98.44 118 GLY A C 1
ATOM 924 O O . GLY A 1 118 ? -7.393 3.745 4.575 1.00 98.44 118 GLY A O 1
ATOM 925 N N . GLY A 1 119 ? -5.283 3.005 4.733 1.00 98.62 119 GLY A N 1
ATOM 926 C CA . GLY A 1 119 ? -5.421 2.066 3.641 1.00 98.62 119 GLY A CA 1
ATOM 927 C C . GLY A 1 119 ? -4.089 1.519 3.182 1.00 98.62 119 GLY A C 1
ATOM 928 O O . GLY A 1 119 ? -3.029 1.891 3.689 1.00 98.62 119 GLY A O 1
ATOM 929 N N . LEU A 1 120 ? -4.172 0.627 2.210 1.00 98.75 120 LEU A N 1
ATOM 930 C CA . LEU A 1 120 ? -3.034 0.051 1.516 1.00 98.75 120 LEU A CA 1
ATOM 931 C C . LEU A 1 120 ? -3.378 -0.143 0.048 1.00 98.75 120 LEU A C 1
ATOM 933 O O . LEU A 1 120 ? -4.555 -0.187 -0.319 1.00 98.75 120 LEU A O 1
ATOM 937 N N . TYR A 1 121 ? -2.350 -0.296 -0.774 1.00 98.81 121 TYR A N 1
ATOM 938 C CA . TYR A 1 121 ? -2.521 -0.742 -2.146 1.00 98.81 121 TYR A CA 1
ATOM 939 C C . TYR A 1 121 ? -1.505 -1.819 -2.510 1.00 98.81 121 TYR A C 1
ATOM 941 O O . TYR A 1 121 ? -0.475 -1.975 -1.848 1.00 98.81 121 TYR A O 1
ATOM 949 N N . GLY A 1 122 ? -1.810 -2.573 -3.560 1.00 98.50 122 GLY A N 1
ATOM 950 C CA . GLY A 1 122 ? -0.911 -3.608 -4.035 1.00 98.50 122 GLY A CA 1
ATOM 951 C C . GLY A 1 122 ? -1.300 -4.226 -5.363 1.00 98.50 122 GLY A C 1
ATOM 952 O O . GLY A 1 122 ? -2.417 -4.049 -5.848 1.00 98.50 122 GLY A O 1
ATOM 953 N N . VAL A 1 123 ? -0.351 -4.946 -5.953 1.00 98.50 123 VAL A N 1
ATOM 954 C CA . VAL A 1 123 ? -0.512 -5.624 -7.243 1.00 98.50 123 VAL A CA 1
ATOM 955 C C . VAL A 1 123 ? -0.941 -7.067 -7.011 1.00 98.50 123 VAL A C 1
ATOM 957 O O . VAL A 1 123 ? -0.397 -7.753 -6.151 1.00 98.50 123 VAL A O 1
ATOM 960 N N . ARG A 1 124 ? -1.905 -7.555 -7.790 1.00 96.69 124 ARG A N 1
ATOM 961 C CA . ARG A 1 124 ? -2.394 -8.933 -7.720 1.00 96.69 124 ARG A CA 1
ATOM 962 C C . ARG A 1 124 ? -2.002 -9.703 -8.974 1.00 96.69 124 ARG A C 1
ATOM 964 O O . ARG A 1 124 ? -2.341 -9.304 -10.085 1.00 96.69 124 ARG A O 1
ATOM 971 N N . ILE A 1 125 ? -1.350 -10.850 -8.788 1.00 95.25 125 ILE A N 1
ATOM 972 C CA . ILE A 1 125 ? -1.050 -11.809 -9.859 1.00 95.25 125 ILE A CA 1
ATOM 973 C C . ILE A 1 125 ? -1.469 -13.198 -9.381 1.00 95.25 125 ILE A C 1
ATOM 975 O O . ILE A 1 125 ? -0.893 -13.751 -8.447 1.00 95.25 125 ILE A O 1
ATOM 979 N N . GLY A 1 126 ? -2.497 -13.769 -10.014 1.00 91.38 126 GLY A N 1
ATOM 980 C CA . GLY A 1 126 ? -3.043 -15.064 -9.605 1.00 91.38 126 GLY A CA 1
ATOM 981 C C . GLY A 1 126 ? -3.542 -15.041 -8.155 1.00 91.38 126 GLY A C 1
ATOM 982 O O . GLY A 1 126 ? -4.442 -14.265 -7.827 1.00 91.38 126 GLY A O 1
ATOM 983 N N . ALA A 1 127 ? -2.964 -15.895 -7.310 1.00 89.25 127 ALA A N 1
ATOM 984 C CA . ALA A 1 127 ? -3.272 -15.998 -5.880 1.00 89.25 127 ALA A CA 1
ATOM 985 C C . ALA A 1 127 ? -2.336 -15.161 -4.981 1.00 89.25 127 ALA A C 1
ATOM 987 O O . ALA A 1 127 ? -2.461 -15.201 -3.762 1.00 89.25 127 ALA A O 1
ATOM 988 N N . VAL A 1 128 ? -1.393 -14.410 -5.561 1.00 93.38 128 VAL A N 1
ATOM 989 C CA . VAL A 1 128 ? -0.420 -13.605 -4.813 1.00 93.38 128 VAL A CA 1
ATOM 990 C C . VAL A 1 128 ? -0.820 -12.134 -4.843 1.00 93.38 128 VAL A C 1
ATOM 992 O O . VAL A 1 128 ? -1.174 -11.592 -5.895 1.00 93.38 128 VAL A O 1
ATOM 995 N N . PHE A 1 129 ? -0.724 -11.485 -3.682 1.00 97.56 129 PHE A N 1
ATOM 996 C CA . PHE A 1 129 ? -0.885 -10.044 -3.527 1.00 97.56 129 PHE A CA 1
ATOM 997 C C . PHE A 1 129 ? 0.431 -9.418 -3.056 1.00 97.56 129 PHE A C 1
ATOM 999 O O . PHE A 1 129 ? 0.910 -9.696 -1.957 1.00 97.56 129 PHE A O 1
ATOM 1006 N N . PHE A 1 130 ? 1.009 -8.559 -3.887 1.00 97.81 130 PHE A N 1
ATOM 1007 C CA . PHE A 1 130 ? 2.204 -7.783 -3.586 1.00 97.81 130 PHE A CA 1
ATOM 1008 C C . PHE A 1 130 ? 1.778 -6.483 -2.900 1.00 97.81 130 PHE A C 1
ATOM 1010 O O . PHE A 1 130 ? 1.294 -5.562 -3.555 1.00 97.81 130 PHE A O 1
ATOM 1017 N N . GLY A 1 131 ? 1.894 -6.434 -1.570 1.00 97.25 131 GLY A N 1
ATOM 1018 C CA . GLY A 1 131 ? 1.605 -5.228 -0.794 1.00 97.25 131 GLY A CA 1
ATOM 1019 C C . GLY A 1 131 ? 2.683 -4.169 -1.009 1.00 97.25 131 GLY A C 1
ATOM 1020 O O . GLY A 1 131 ? 3.830 -4.386 -0.634 1.00 97.25 131 GLY A O 1
ATOM 1021 N N . GLU A 1 132 ? 2.310 -3.031 -1.589 1.00 97.38 132 GLU A N 1
ATOM 1022 C CA . GLU A 1 132 ? 3.265 -1.995 -2.002 1.00 97.38 132 GLU A CA 1
ATOM 1023 C C . GLU A 1 132 ? 3.518 -0.982 -0.900 1.00 97.38 132 GLU A C 1
ATOM 1025 O O . GLU A 1 132 ? 4.649 -0.696 -0.512 1.00 97.38 132 GLU A O 1
ATOM 1030 N N . SER A 1 133 ? 2.442 -0.403 -0.382 1.00 97.06 133 SER A N 1
ATOM 1031 C CA . SER A 1 133 ? 2.533 0.575 0.685 1.00 97.06 133 SER A CA 1
ATOM 1032 C C . SER A 1 133 ? 1.214 0.687 1.425 1.00 97.06 133 SER A C 1
ATOM 1034 O O . SER A 1 133 ? 0.159 0.263 0.948 1.00 97.06 133 SER A O 1
ATOM 1036 N N . MET A 1 134 ? 1.287 1.288 2.605 1.00 97.69 134 MET A N 1
ATOM 1037 C CA . MET A 1 134 ? 0.138 1.599 3.437 1.00 97.69 134 MET A CA 1
ATOM 1038 C C . MET A 1 134 ? 0.334 2.941 4.131 1.00 97.69 134 MET A C 1
ATOM 1040 O O . MET A 1 134 ? 1.458 3.413 4.288 1.00 97.69 134 MET A O 1
ATOM 1044 N N . PHE A 1 135 ? -0.765 3.550 4.552 1.00 97.56 135 PHE A N 1
ATOM 1045 C CA . PHE A 1 135 ? -0.765 4.778 5.337 1.00 97.56 135 PHE A CA 1
ATOM 1046 C C . PHE A 1 135 ? -1.835 4.693 6.425 1.00 97.56 135 PHE A C 1
ATOM 1048 O O . PHE A 1 135 ? -2.831 3.975 6.292 1.00 97.56 135 PHE A O 1
ATOM 1055 N N . SER A 1 136 ? -1.635 5.438 7.509 1.00 97.25 136 SER A N 1
ATOM 1056 C CA . SER A 1 136 ? -2.578 5.513 8.623 1.00 97.25 136 SER A CA 1
ATOM 1057 C C . SER A 1 136 ? -2.645 6.946 9.133 1.00 97.25 136 SER A C 1
ATOM 1059 O O . SER A 1 136 ? -1.621 7.532 9.464 1.00 97.25 136 SER A O 1
ATOM 1061 N N . ARG A 1 137 ? -3.855 7.494 9.213 1.00 96.31 137 ARG A N 1
ATOM 1062 C CA . ARG A 1 137 ? -4.176 8.804 9.808 1.00 96.31 137 ARG A CA 1
ATOM 1063 C C . ARG A 1 137 ? -4.989 8.674 11.096 1.00 96.31 137 ARG A C 1
A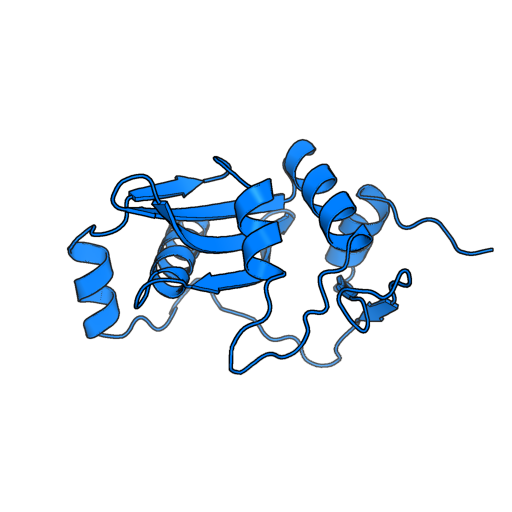TOM 1065 O O . ARG A 1 137 ? -5.101 9.632 11.849 1.00 96.31 137 ARG A O 1
ATOM 1072 N N . ALA A 1 138 ? -5.524 7.485 11.365 1.00 96.94 138 ALA A N 1
ATOM 1073 C CA . ALA A 1 138 ? -6.135 7.122 12.635 1.00 96.94 138 ALA A CA 1
ATOM 1074 C C . ALA A 1 138 ? -5.488 5.854 13.204 1.00 96.94 138 ALA A C 1
ATOM 1076 O O . ALA A 1 138 ? -4.904 5.047 12.470 1.00 96.94 138 ALA A O 1
ATOM 1077 N N . THR A 1 139 ? -5.610 5.669 14.519 1.00 96.88 139 THR A N 1
ATOM 1078 C CA . THR A 1 139 ? -5.143 4.462 15.209 1.00 96.88 139 THR A CA 1
ATOM 1079 C C . THR A 1 139 ? -5.737 3.215 14.562 1.00 96.88 139 THR A C 1
ATOM 1081 O O . THR A 1 139 ? -6.940 3.130 14.337 1.00 96.88 139 THR A O 1
ATOM 1084 N N . ASP A 1 140 ? -4.868 2.247 14.276 1.00 97.94 140 ASP A N 1
ATOM 1085 C CA . ASP A 1 140 ? -5.188 0.948 13.676 1.00 97.94 140 ASP A CA 1
ATOM 1086 C C . ASP A 1 140 ? -5.779 0.960 12.258 1.00 97.94 140 ASP A C 1
ATOM 1088 O O . ASP A 1 140 ? -5.973 -0.124 11.717 1.00 97.94 140 ASP A O 1
ATOM 1092 N N . ALA A 1 141 ? -5.992 2.107 11.605 1.00 98.25 141 ALA A N 1
ATOM 1093 C CA . ALA A 1 141 ? -6.636 2.148 10.287 1.00 98.25 141 ALA A CA 1
ATOM 1094 C C . ALA A 1 141 ? -5.900 1.297 9.230 1.00 98.25 141 ALA A C 1
ATOM 1096 O O . ALA A 1 141 ? -6.507 0.423 8.615 1.00 98.25 141 ALA A O 1
ATOM 1097 N N . SER A 1 142 ? -4.578 1.452 9.074 1.00 97.88 142 SER A N 1
ATOM 1098 C CA . SER A 1 142 ? -3.801 0.613 8.139 1.00 97.88 142 SER A CA 1
ATOM 1099 C C . SER A 1 142 ? -3.787 -0.872 8.522 1.00 97.88 142 SER A C 1
ATOM 1101 O O . SER A 1 142 ? -3.822 -1.745 7.654 1.00 97.88 142 SER A O 1
ATOM 1103 N N . LYS A 1 143 ? -3.788 -1.184 9.826 1.00 98.38 143 LYS A N 1
ATOM 1104 C CA . LYS A 1 143 ? -3.834 -2.568 10.317 1.00 98.38 143 LYS A CA 1
ATOM 1105 C C . LYS A 1 143 ? -5.190 -3.211 10.041 1.00 98.38 143 LYS A C 1
ATOM 1107 O O . LYS A 1 143 ? -5.242 -4.379 9.675 1.00 98.38 143 LYS A O 1
ATOM 1112 N N . VAL A 1 144 ? -6.280 -2.459 10.193 1.00 98.62 144 VAL A N 1
ATOM 1113 C CA . VAL A 1 144 ? -7.630 -2.900 9.824 1.00 98.62 144 VAL A CA 1
ATOM 1114 C C . VAL A 1 144 ? -7.688 -3.161 8.319 1.00 98.62 144 VAL A C 1
ATOM 1116 O O . VAL A 1 144 ? -8.149 -4.231 7.929 1.00 98.62 144 VAL A O 1
ATOM 1119 N N . ALA A 1 145 ? -7.142 -2.272 7.481 1.00 98.56 145 ALA A N 1
ATOM 1120 C CA . ALA A 1 145 ? -7.047 -2.509 6.039 1.00 98.56 145 ALA A CA 1
ATOM 1121 C C . ALA A 1 145 ? -6.302 -3.820 5.716 1.00 98.56 145 ALA A C 1
ATOM 1123 O O . ALA A 1 145 ? -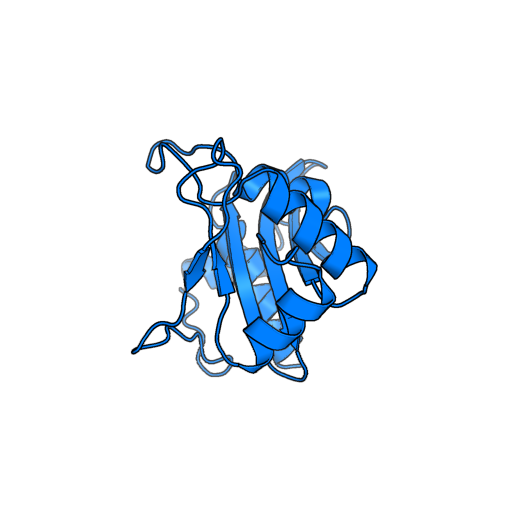6.799 -4.626 4.932 1.00 98.56 145 ALA A O 1
ATOM 1124 N N . LEU A 1 146 ? -5.169 -4.091 6.377 1.00 98.44 146 LEU A N 1
ATOM 1125 C CA . LEU A 1 146 ? -4.417 -5.341 6.208 1.00 98.44 146 LEU A CA 1
ATOM 1126 C C . LEU A 1 146 ? -5.205 -6.581 6.654 1.00 98.44 146 LEU A C 1
ATOM 1128 O O . LEU A 1 146 ? -5.231 -7.579 5.939 1.00 98.44 146 LEU A O 1
ATOM 1132 N N . VAL A 1 147 ? -5.882 -6.524 7.805 1.00 98.12 147 VAL A N 1
ATOM 1133 C CA . VAL A 1 147 ? -6.727 -7.633 8.280 1.00 98.12 147 VAL A CA 1
ATOM 1134 C C . VAL A 1 147 ? -7.839 -7.937 7.275 1.00 98.12 147 VAL A C 1
ATOM 1136 O O . VAL A 1 147 ? -8.082 -9.100 6.962 1.00 98.12 147 VAL A O 1
ATOM 1139 N N . HIS A 1 148 ? -8.496 -6.904 6.742 1.00 97.94 148 HIS A N 1
ATOM 1140 C CA . HIS A 1 148 ? -9.546 -7.073 5.739 1.00 97.94 148 HIS A CA 1
ATOM 1141 C C . HIS A 1 148 ? -9.009 -7.558 4.387 1.00 97.94 148 HIS A C 1
ATOM 1143 O O . HIS A 1 148 ? -9.693 -8.340 3.730 1.00 97.94 148 HIS A O 1
ATOM 1149 N N . LEU A 1 149 ? -7.804 -7.141 3.982 1.00 97.69 149 LEU A N 1
ATOM 1150 C CA . LEU A 1 149 ? -7.126 -7.691 2.807 1.00 97.69 149 LEU A CA 1
ATOM 1151 C C . LEU A 1 149 ? -6.924 -9.201 2.969 1.00 97.69 149 LEU A C 1
ATOM 1153 O O . LEU A 1 149 ? -7.389 -9.970 2.135 1.00 97.69 149 LEU A O 1
ATOM 1157 N N . VAL A 1 150 ? -6.275 -9.627 4.055 1.00 96.81 150 VAL A N 1
ATOM 1158 C CA . VAL A 1 150 ? -5.965 -11.047 4.283 1.00 96.81 150 VAL A CA 1
ATOM 1159 C C . VAL A 1 150 ? -7.241 -11.880 4.386 1.00 96.81 150 VAL A C 1
ATOM 1161 O O . VAL A 1 150 ? -7.330 -12.937 3.770 1.00 96.81 150 VAL A O 1
ATOM 1164 N N . ALA A 1 151 ? -8.273 -11.378 5.071 1.00 94.94 151 ALA A N 1
ATOM 1165 C CA . ALA A 1 151 ? -9.568 -12.053 5.132 1.00 94.94 151 ALA A CA 1
ATOM 1166 C C . ALA A 1 151 ? -10.213 -12.248 3.746 1.00 94.94 151 ALA A C 1
ATOM 1168 O O . ALA A 1 151 ? -10.858 -13.266 3.525 1.00 94.94 151 ALA A O 1
ATOM 1169 N N . ARG A 1 152 ? -10.038 -11.301 2.813 1.00 94.25 152 ARG A N 1
ATOM 1170 C CA . ARG A 1 152 ? -10.542 -11.419 1.433 1.00 94.25 152 ARG A CA 1
ATOM 1171 C C . ARG A 1 152 ? -9.725 -12.377 0.574 1.00 94.25 152 ARG A C 1
ATOM 1173 O O . ARG A 1 152 ? -10.297 -12.999 -0.307 1.00 94.25 152 ARG A O 1
ATOM 1180 N N . LEU A 1 153 ? -8.416 -12.471 0.801 1.00 94.06 153 LEU A N 1
ATOM 1181 C CA . LEU A 1 153 ? -7.544 -13.391 0.063 1.00 94.06 153 LEU A CA 1
ATOM 1182 C C . LEU A 1 153 ? -7.735 -14.857 0.489 1.00 94.06 153 LEU A C 1
ATOM 1184 O O . LEU A 1 153 ? -7.401 -15.748 -0.282 1.00 94.06 153 LEU A O 1
ATOM 1188 N N . ASN A 1 154 ? -8.282 -15.093 1.686 1.00 91.31 154 ASN A N 1
ATOM 1189 C CA . ASN A 1 154 ? -8.599 -16.424 2.220 1.00 91.31 154 ASN A CA 1
ATOM 1190 C C . ASN A 1 154 ? -10.027 -16.919 1.910 1.00 91.31 154 ASN A C 1
ATOM 1192 O O . ASN A 1 154 ? -10.368 -18.027 2.323 1.00 91.31 154 ASN A O 1
ATOM 1196 N N . ALA A 1 155 ? -10.875 -16.099 1.283 1.00 84.56 155 ALA A N 1
ATOM 1197 C CA . ALA A 1 155 ? -12.283 -16.415 1.014 1.00 84.56 155 ALA A CA 1
ATOM 1198 C C . ALA A 1 155 ? -12.463 -17.142 -0.324 1.00 84.56 155 ALA A C 1
ATOM 1200 O O . ALA A 1 155 ? -13.320 -18.052 -0.367 1.00 84.56 155 ALA A O 1
#

pLDDT: mean 94.49, std 7.81, range [35.62, 98.81]

Secondary structure (DSSP, 8-state):
------HHHHHHHHHTT-EEE-SSSS----EEE--SS-----STT----HHHHHHHHHT-SEEEESS-HHHHHHHHTS-BTTBS--S--HHHHHHHHHHHHTTSEEEEEEEETTEEEEEEEEEEETTEEEEEEEEESSTTHHHHHHHHHHHHHT-

Radius of gyration: 15.79 Å; chains: 1; bounding box: 35×33×46 Å

Sequence (155 aa):
MSSTITPQILLRAYAAGIFPMAENAEDAALYWVEPEERGIIPLDGLHISHSLRKTVRRRIFEVKIDCNFPAVIAACAEKAPDRASTWINGRIRSLYTQLHRMGACHSVECWADGQLLGGLYGVRIGAVFFGESMFSRATDASKVALVHLVARLNA